Protein AF-A0A7S1UL11-F1 (afdb_monomer_lite)

Foldseek 3Di:
DPPVQLVVLVVCVPDPVQVVVQCQLPPPQPFRLQCCSNLDVQLLVCQQVQLLVLQLLLVCCVVPHHDRDPVSSVVPDQLLVLSVVLCVVVVTDDDVVSSCVQSVDSSSSSSSSSSSQVSSCVPVVDRRCSSDDDPVPD

Organism: NCBI:txid124430

InterPro domains:
  IPR006461 PLAC8 motif-containing protein [PF04749] (30-119)
  IPR006461 PLAC8 motif-containing protein [PTHR15907] (26-128)

Secondary structure (DSSP, 8-state):
--HHHHHHHHHHHH-HHHHHHHHHHSTT--S-TTGGGTS-HHHHHHHHH-HHHHHHHHHHHHTTSPPPPHHHHHTPPPHHHHHHHHHHHHTPPP-HHHHHHHHHSHHHHHHHHHHHHHHHHHHHSPPPGGGS--GGG-

Structure (mmCIF, N/CA/C/O backbone):
data_AF-A0A7S1UL11-F1
#
_entry.id   AF-A0A7S1UL11-F1
#
loop_
_atom_site.group_PDB
_atom_site.id
_atom_site.type_symbol
_atom_site.label_atom_id
_atom_site.label_alt_id
_atom_site.label_comp_id
_atom_site.label_asym_id
_atom_site.label_entity_id
_atom_site.label_seq_id
_atom_site.pdbx_PDB_ins_code
_atom_site.Cartn_x
_atom_site.Cartn_y
_atom_site.Cartn_z
_atom_site.occupancy
_atom_site.B_iso_or_equiv
_atom_site.auth_seq_id
_atom_site.auth_comp_id
_atom_site.auth_asym_id
_atom_site.auth_atom_id
_atom_site.pdbx_PDB_model_num
ATOM 1 N N . MET A 1 1 ? 16.311 10.396 25.662 1.00 45.09 1 MET A N 1
ATOM 2 C CA . MET A 1 1 ? 15.189 11.093 24.984 1.00 45.09 1 MET A CA 1
ATOM 3 C C . MET A 1 1 ? 14.285 10.124 24.195 1.00 45.09 1 MET A C 1
ATOM 5 O O . MET A 1 1 ? 13.574 10.566 23.306 1.00 45.09 1 MET A O 1
ATOM 9 N N . SER A 1 2 ? 14.265 8.824 24.521 1.00 53.34 2 SER A N 1
ATOM 10 C CA . SER A 1 2 ? 13.446 7.791 23.854 1.00 53.34 2 SER A CA 1
ATOM 11 C C . SER A 1 2 ? 12.108 7.516 24.552 1.00 53.34 2 SER A C 1
ATOM 13 O O . SER A 1 2 ? 11.130 7.184 23.889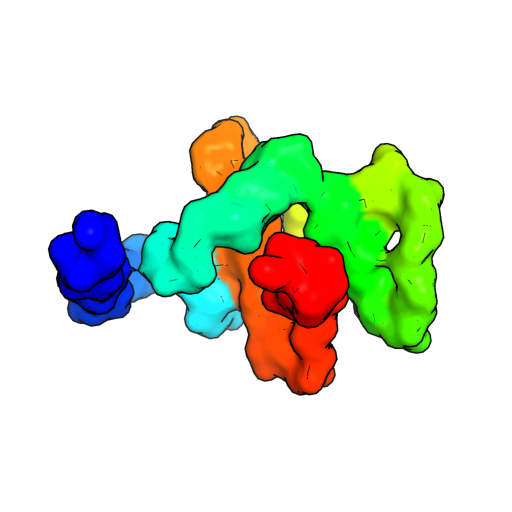 1.00 53.34 2 SER A O 1
ATOM 15 N N . ASP A 1 3 ? 12.052 7.686 25.874 1.00 53.28 3 ASP A N 1
ATOM 16 C CA . ASP A 1 3 ? 10.979 7.079 26.675 1.00 53.28 3 ASP A CA 1
ATOM 17 C C . ASP A 1 3 ? 9.684 7.900 26.671 1.00 53.28 3 ASP A C 1
ATOM 19 O O . ASP A 1 3 ? 8.597 7.334 26.612 1.00 53.28 3 ASP A O 1
ATOM 23 N N . SER A 1 4 ? 9.775 9.234 26.615 1.00 54.59 4 SER A N 1
ATOM 24 C CA . SER A 1 4 ? 8.586 10.100 26.556 1.00 54.59 4 SER A CA 1
ATOM 25 C C . SER A 1 4 ? 7.830 9.981 25.231 1.00 54.59 4 SER A C 1
ATOM 27 O O . SER A 1 4 ? 6.611 10.126 25.197 1.00 54.59 4 SER A O 1
ATOM 29 N N . THR A 1 5 ? 8.543 9.728 24.130 1.00 56.00 5 THR A N 1
ATOM 30 C CA . THR A 1 5 ? 7.942 9.580 22.798 1.00 56.00 5 THR A CA 1
ATOM 31 C C . THR A 1 5 ? 7.269 8.216 22.669 1.00 56.00 5 THR A C 1
ATOM 33 O O . THR A 1 5 ? 6.146 8.138 22.184 1.00 56.00 5 THR A O 1
ATOM 36 N N . ALA A 1 6 ? 7.901 7.153 23.180 1.00 54.56 6 ALA A N 1
ATOM 37 C CA . ALA A 1 6 ? 7.304 5.820 23.227 1.00 54.56 6 ALA A CA 1
ATOM 38 C C . ALA A 1 6 ? 6.028 5.782 24.093 1.00 54.56 6 ALA A C 1
ATOM 40 O O . ALA A 1 6 ? 5.026 5.198 23.684 1.00 54.56 6 ALA A O 1
ATOM 41 N N . GLU A 1 7 ? 6.029 6.467 25.242 1.00 55.59 7 GLU A N 1
ATOM 42 C CA . GLU A 1 7 ? 4.859 6.563 26.127 1.00 55.59 7 GLU A CA 1
ATOM 43 C C . GLU A 1 7 ? 3.730 7.436 25.541 1.00 55.59 7 GLU A C 1
ATOM 45 O O . GLU A 1 7 ? 2.546 7.164 25.743 1.00 55.59 7 GLU A O 1
ATOM 50 N N . ALA A 1 8 ? 4.066 8.484 24.783 1.00 59.78 8 ALA A N 1
ATOM 51 C CA . ALA A 1 8 ? 3.071 9.267 24.048 1.00 59.78 8 ALA A CA 1
ATOM 52 C C . ALA A 1 8 ? 2.447 8.454 22.898 1.00 59.78 8 ALA A C 1
ATOM 54 O O . ALA A 1 8 ? 1.238 8.517 22.673 1.00 59.78 8 ALA A O 1
ATOM 55 N N . ASN A 1 9 ? 3.253 7.644 22.210 1.00 59.38 9 ASN A N 1
ATOM 56 C CA . ASN A 1 9 ? 2.809 6.803 21.103 1.00 59.38 9 ASN A CA 1
ATOM 57 C C . ASN A 1 9 ? 1.877 5.670 21.558 1.00 59.38 9 ASN A C 1
ATOM 59 O O . ASN A 1 9 ? 0.886 5.387 20.879 1.00 59.38 9 ASN A O 1
ATOM 63 N N . SER A 1 10 ? 2.138 5.047 22.714 1.00 60.44 10 SER A N 1
ATOM 64 C CA . SER A 1 10 ? 1.243 4.021 23.268 1.00 60.44 10 SER A CA 1
ATOM 65 C C . SER A 1 10 ? -0.115 4.611 23.656 1.00 60.44 10 SER A C 1
ATOM 67 O O . SER A 1 10 ? -1.149 4.064 23.275 1.00 60.44 10 SER A O 1
ATOM 69 N N . LYS A 1 11 ? -0.129 5.794 24.287 1.00 63.03 11 LYS A N 1
ATOM 70 C CA . LYS A 1 11 ? -1.367 6.510 24.644 1.00 63.03 11 LYS A CA 1
ATOM 71 C C . LYS A 1 11 ? -2.221 6.879 23.431 1.00 63.03 11 LYS A C 1
ATOM 73 O O . LYS A 1 11 ? -3.439 6.781 23.508 1.00 63.03 11 LYS A O 1
ATOM 78 N N . ILE A 1 12 ? -1.608 7.260 22.307 1.00 60.53 12 ILE A N 1
ATOM 79 C CA . ILE A 1 12 ? -2.338 7.550 21.059 1.00 60.53 12 ILE A CA 1
ATOM 80 C C . ILE A 1 12 ? -2.923 6.268 20.449 1.00 60.53 12 ILE A C 1
ATOM 82 O O . ILE A 1 12 ? -4.022 6.291 19.905 1.00 60.53 12 ILE A O 1
ATOM 86 N N . THR A 1 13 ? -2.219 5.140 20.558 1.00 57.19 13 THR A N 1
ATOM 87 C CA . THR A 1 13 ? -2.656 3.853 19.985 1.00 57.19 13 THR A CA 1
ATOM 88 C C . THR A 1 13 ? -3.802 3.216 20.791 1.00 57.19 13 THR A C 1
ATOM 90 O O . THR A 1 13 ? -4.673 2.540 20.234 1.00 57.19 13 THR A O 1
ATOM 93 N N . GLU A 1 14 ? -3.843 3.472 22.101 1.00 63.81 14 GLU A N 1
ATOM 94 C CA . GLU A 1 14 ? -4.909 3.038 23.015 1.00 63.81 14 GLU A CA 1
ATOM 95 C C . GLU A 1 14 ? -6.107 4.009 23.071 1.00 63.81 14 GLU A C 1
ATOM 97 O O . GLU A 1 14 ? -7.145 3.685 23.657 1.00 63.81 14 GLU A O 1
ATOM 102 N N . ASP A 1 15 ? -6.008 5.187 22.444 1.00 71.00 15 ASP A N 1
ATOM 103 C CA . ASP A 1 15 ? -7.092 6.167 22.417 1.00 71.00 15 ASP A CA 1
ATOM 104 C C . ASP A 1 15 ? -8.267 5.655 21.562 1.00 71.00 15 ASP A C 1
ATOM 106 O O . ASP A 1 15 ? -8.155 5.405 20.356 1.00 71.00 15 ASP A O 1
ATOM 110 N N . LYS A 1 16 ? -9.445 5.542 22.185 1.00 68.94 16 LYS A N 1
ATOM 111 C CA . LYS A 1 16 ? -10.693 5.126 21.525 1.00 68.94 16 LYS A CA 1
ATOM 112 C C . LYS A 1 16 ? -11.049 6.008 20.326 1.00 68.94 16 LYS A C 1
ATOM 114 O O . LYS A 1 16 ? -11.647 5.520 19.370 1.00 68.94 16 LYS A O 1
ATOM 119 N N . ASN A 1 17 ? -10.683 7.287 20.350 1.00 71.56 17 ASN A N 1
ATOM 120 C CA . ASN A 1 17 ? -10.897 8.213 19.244 1.00 71.56 17 ASN A CA 1
ATOM 121 C C . ASN A 1 17 ? -9.943 7.935 18.084 1.00 71.56 17 ASN A C 1
ATOM 123 O O . ASN A 1 17 ? -10.365 8.012 16.933 1.00 71.56 17 ASN A O 1
ATOM 127 N N . ALA A 1 18 ? -8.689 7.567 18.361 1.00 65.62 18 ALA A N 1
ATOM 128 C CA . ALA A 1 18 ? -7.735 7.172 17.328 1.00 65.62 18 ALA A CA 1
ATOM 129 C C . ALA A 1 18 ? -8.160 5.855 16.661 1.00 65.62 18 ALA A C 1
ATOM 131 O O . ALA A 1 18 ? -8.134 5.746 15.435 1.00 65.62 18 ALA A O 1
ATOM 132 N N . GLN A 1 19 ? -8.656 4.895 17.445 1.00 67.44 19 GLN A N 1
ATOM 133 C CA . GLN A 1 19 ? -9.222 3.644 16.927 1.00 67.44 19 GLN A CA 1
ATOM 134 C C . GLN A 1 19 ? -10.501 3.883 16.108 1.00 67.44 19 GLN A C 1
ATOM 136 O O . GLN A 1 19 ? -10.658 3.325 15.021 1.00 67.44 19 GLN A O 1
ATOM 141 N N . ALA A 1 20 ? -11.395 4.760 16.575 1.00 69.75 20 ALA A N 1
ATOM 142 C CA . ALA A 1 20 ? -12.598 5.140 15.834 1.00 69.75 20 ALA A CA 1
ATOM 143 C C . ALA A 1 20 ? -12.276 5.914 14.542 1.00 69.75 20 ALA A C 1
ATOM 145 O O . ALA A 1 20 ? -12.942 5.716 13.523 1.00 69.75 20 ALA A O 1
ATOM 146 N N . ALA A 1 21 ? -11.259 6.780 14.560 1.00 71.06 21 ALA A N 1
ATOM 147 C CA . ALA A 1 21 ? -10.775 7.481 13.376 1.00 71.06 21 ALA A CA 1
ATOM 148 C C . ALA A 1 21 ? -10.162 6.498 12.371 1.00 71.06 21 ALA A C 1
ATOM 150 O O . ALA A 1 21 ? -10.497 6.553 11.192 1.00 71.06 21 ALA A O 1
ATOM 151 N N . HIS A 1 22 ? -9.347 5.547 12.836 1.00 70.75 22 HIS A N 1
ATOM 152 C CA . HIS A 1 22 ? -8.785 4.472 12.014 1.00 70.75 22 HIS A CA 1
ATOM 153 C C . HIS A 1 22 ? -9.875 3.647 11.317 1.00 70.75 22 HIS A C 1
ATOM 155 O O . HIS A 1 22 ? -9.856 3.508 10.094 1.00 70.75 22 HIS A O 1
ATOM 161 N N . ALA A 1 23 ? -10.877 3.181 12.068 1.00 72.06 23 ALA A N 1
ATOM 162 C CA . ALA A 1 23 ? -11.987 2.402 11.516 1.00 72.06 23 ALA A CA 1
ATOM 163 C C . ALA A 1 23 ? -12.779 3.169 10.440 1.00 72.06 23 ALA A C 1
ATOM 165 O O . ALA A 1 23 ? -13.268 2.571 9.484 1.00 72.06 23 ALA A O 1
ATOM 166 N N . LYS A 1 24 ? -12.889 4.498 10.572 1.00 75.69 24 LYS A N 1
ATOM 167 C CA . LYS A 1 24 ? -13.583 5.354 9.597 1.00 75.69 24 LYS A CA 1
ATOM 168 C C . LYS A 1 24 ? -12.738 5.708 8.377 1.00 75.69 24 LYS A C 1
ATOM 170 O O . LYS A 1 24 ? -13.302 5.875 7.299 1.00 75.69 24 LYS A O 1
ATOM 175 N N . LEU A 1 25 ? -11.430 5.878 8.552 1.00 76.12 25 LEU A N 1
ATOM 176 C CA . LEU A 1 25 ? -10.508 6.335 7.509 1.00 76.12 25 LEU A CA 1
ATOM 177 C C . LEU A 1 25 ? -9.958 5.176 6.671 1.00 76.12 25 LEU A C 1
ATOM 179 O O . LEU A 1 25 ? -9.672 5.335 5.493 1.00 76.12 25 LEU A O 1
ATOM 183 N N . SER A 1 26 ? -9.843 3.987 7.238 1.00 76.88 26 SER A N 1
ATOM 184 C CA . SER A 1 26 ? -9.310 2.821 6.533 1.00 76.88 26 SER A CA 1
ATOM 185 C C . SER A 1 26 ? -10.102 1.576 6.917 1.00 76.88 26 SER A C 1
ATOM 187 O O . SER A 1 26 ? -9.578 0.702 7.610 1.00 76.88 26 SER A O 1
ATOM 189 N N . PRO A 1 27 ? -11.381 1.502 6.506 1.00 79.31 27 PRO A N 1
ATOM 190 C CA . PRO A 1 27 ? -12.238 0.377 6.849 1.00 79.31 27 PRO A CA 1
ATOM 191 C C . PRO A 1 27 ? -11.637 -0.936 6.333 1.00 79.31 27 PRO A C 1
ATOM 193 O O . PRO A 1 27 ? -11.130 -1.014 5.212 1.00 79.31 27 PRO A O 1
ATOM 196 N N . GLY A 1 28 ? -11.661 -1.946 7.205 1.00 80.88 28 GLY A N 1
ATOM 197 C CA . GLY A 1 28 ? -11.155 -3.297 6.959 1.00 80.88 28 GLY A CA 1
ATOM 198 C C . GLY A 1 28 ? -9.631 -3.451 6.898 1.00 80.88 28 GLY A C 1
ATOM 199 O O . GLY A 1 28 ? -9.159 -4.579 6.799 1.00 80.88 28 GLY A O 1
ATOM 200 N N . PHE A 1 29 ? -8.855 -2.369 7.024 1.00 83.81 29 PHE A N 1
ATOM 201 C CA . PHE A 1 29 ? -7.420 -2.479 7.289 1.00 83.81 29 PHE A CA 1
ATOM 202 C C . PHE A 1 29 ? -7.200 -2.724 8.785 1.00 83.81 29 PHE A C 1
ATOM 204 O O . PHE A 1 29 ? -7.727 -2.003 9.637 1.00 83.81 29 PHE A O 1
ATOM 211 N N . GLU A 1 30 ? -6.397 -3.727 9.116 1.00 83.75 30 GLU A N 1
ATOM 212 C CA . GLU A 1 30 ? -6.031 -4.048 10.497 1.00 83.75 30 GLU A CA 1
ATOM 213 C C . GLU A 1 30 ? -4.940 -3.103 11.021 1.00 83.75 30 GLU A C 1
ATOM 215 O O . GLU A 1 30 ? -4.825 -2.869 12.226 1.00 83.75 30 GLU A O 1
ATOM 220 N N . SER A 1 31 ? -4.103 -2.577 10.131 1.00 82.06 31 SER A N 1
ATOM 221 C CA . SER A 1 31 ? -2.957 -1.733 10.470 1.00 82.06 31 SER A CA 1
ATOM 222 C C . SER A 1 31 ? -3.401 -0.292 10.715 1.00 82.06 31 SER A C 1
ATOM 224 O O . SER A 1 31 ? -4.070 0.272 9.850 1.00 82.06 31 SER A O 1
ATOM 226 N N . PRO A 1 32 ? -3.032 0.344 11.841 1.00 78.12 32 PRO A N 1
ATOM 227 C CA . PRO A 1 32 ? -3.478 1.696 12.163 1.00 78.12 32 PRO A CA 1
ATOM 228 C C . PRO A 1 32 ? -2.924 2.724 11.170 1.00 78.12 32 PRO A C 1
ATOM 230 O O . PRO A 1 32 ? -1.749 2.675 10.810 1.00 78.12 32 PRO A O 1
ATOM 233 N N . LEU A 1 33 ? -3.750 3.694 10.762 1.00 76.25 33 LEU A N 1
ATOM 234 C CA . LEU A 1 33 ? -3.345 4.719 9.789 1.00 76.25 33 LEU A CA 1
ATOM 235 C C . LEU A 1 33 ? -2.109 5.511 10.241 1.00 76.25 33 LEU A C 1
ATOM 237 O O . LEU A 1 33 ? -1.219 5.771 9.442 1.00 76.25 33 LEU A O 1
ATOM 241 N N . PHE A 1 34 ? -2.029 5.844 11.528 1.00 74.81 34 PHE A N 1
ATOM 242 C CA . PHE A 1 34 ? -0.902 6.572 12.119 1.00 74.81 34 PHE A CA 1
ATOM 243 C C . PHE A 1 34 ? 0.124 5.654 12.804 1.00 74.81 34 PHE A C 1
ATOM 245 O O . PHE A 1 34 ? 0.919 6.123 13.616 1.00 74.81 34 PHE A O 1
ATOM 252 N N . GLY A 1 35 ? 0.135 4.354 12.477 1.00 67.56 35 GLY A N 1
ATOM 253 C CA . GLY A 1 35 ? 1.096 3.386 13.033 1.00 67.56 35 GLY A CA 1
ATOM 254 C C . GLY A 1 35 ? 2.561 3.743 12.766 1.00 67.56 35 GLY A C 1
ATOM 255 O O . GLY A 1 35 ? 3.451 3.388 13.535 1.00 67.56 35 GLY A O 1
ATOM 256 N N . CYS A 1 36 ? 2.809 4.558 11.741 1.00 70.25 36 CYS A N 1
ATOM 257 C CA . CYS A 1 36 ? 4.135 5.078 11.435 1.00 70.25 36 CYS A CA 1
ATOM 258 C C . CYS A 1 36 ? 4.744 5.912 12.577 1.00 70.25 36 CYS A C 1
ATOM 260 O O . CYS A 1 36 ? 5.963 6.014 12.665 1.00 70.25 36 CYS A O 1
ATOM 262 N N . LEU A 1 37 ? 3.926 6.499 13.459 1.00 68.19 37 LEU A N 1
ATOM 263 C CA . LEU A 1 37 ? 4.412 7.249 14.619 1.00 68.19 37 LEU A CA 1
ATOM 264 C C . LEU A 1 37 ? 4.907 6.321 15.735 1.00 68.19 37 LEU A C 1
ATOM 266 O O . LEU A 1 37 ? 5.836 6.688 16.451 1.00 68.19 37 LEU A O 1
ATOM 270 N N . SER A 1 38 ? 4.328 5.123 15.866 1.00 66.25 38 SER A N 1
ATOM 271 C CA . SER A 1 38 ? 4.662 4.163 16.923 1.00 66.25 38 SER A CA 1
ATOM 272 C C . SER A 1 38 ? 5.853 3.262 16.593 1.00 66.25 38 SER A C 1
ATOM 274 O O . SER A 1 38 ? 6.540 2.828 17.512 1.00 66.25 38 SER A O 1
ATOM 276 N N . GLU A 1 39 ? 6.137 3.008 15.312 1.00 63.88 39 GLU A N 1
ATOM 277 C CA . GLU A 1 39 ? 7.227 2.111 14.873 1.00 63.88 39 GLU A CA 1
ATOM 278 C C . GLU A 1 39 ? 8.592 2.806 14.706 1.00 63.88 39 GLU A C 1
ATOM 280 O O . GLU A 1 39 ? 9.590 2.180 14.348 1.00 63.88 39 GLU A O 1
ATOM 285 N N . GLY A 1 40 ? 8.657 4.104 15.007 1.00 62.91 40 GLY A N 1
ATOM 286 C CA . GLY A 1 40 ? 9.870 4.913 14.937 1.00 62.91 40 GLY A CA 1
ATOM 287 C C . GLY A 1 40 ? 9.946 5.797 13.684 1.00 62.91 40 GLY A C 1
ATOM 288 O O . GLY A 1 40 ? 9.220 5.604 12.710 1.00 62.91 40 GLY A O 1
ATOM 289 N N . PRO A 1 41 ? 10.829 6.811 13.685 1.00 66.19 41 PRO A N 1
ATOM 290 C CA . PRO A 1 41 ? 10.823 7.854 12.661 1.00 66.19 41 PRO A CA 1
ATOM 291 C C . PRO A 1 41 ? 11.302 7.369 11.289 1.00 66.19 41 PRO A C 1
ATOM 293 O O . PRO A 1 41 ? 10.900 7.936 10.279 1.00 66.19 41 PRO A O 1
ATOM 296 N N . LEU A 1 42 ? 12.149 6.336 11.225 1.00 70.44 42 LEU A N 1
ATOM 297 C CA . LEU A 1 42 ? 12.816 5.938 9.984 1.00 70.44 42 LEU A CA 1
ATOM 298 C C . LEU A 1 42 ? 11.876 5.240 8.978 1.00 70.44 42 LEU A C 1
ATOM 300 O O . LEU A 1 42 ? 11.841 5.691 7.834 1.00 70.44 42 LEU A O 1
ATOM 304 N N . PRO A 1 43 ? 11.057 4.231 9.350 1.00 70.12 43 PRO A N 1
ATOM 305 C CA . PRO A 1 43 ? 10.081 3.644 8.424 1.00 70.12 43 PRO A CA 1
ATOM 306 C C . PRO A 1 43 ? 9.055 4.669 7.930 1.00 70.12 43 PRO A C 1
ATOM 308 O O . PRO A 1 43 ? 8.669 4.658 6.762 1.00 70.12 43 PRO A O 1
ATOM 311 N N . CYS A 1 44 ? 8.653 5.593 8.808 1.00 73.25 44 CYS A N 1
ATOM 312 C CA . CYS A 1 44 ? 7.794 6.717 8.455 1.00 73.25 44 CYS A CA 1
ATOM 313 C C . CYS A 1 44 ? 8.472 7.636 7.430 1.00 73.25 44 CYS A C 1
ATOM 315 O O . CYS A 1 44 ? 7.880 7.959 6.405 1.00 73.25 44 CYS A O 1
ATOM 317 N N . LEU A 1 45 ? 9.733 8.006 7.666 1.00 76.25 45 LEU A N 1
ATOM 318 C CA . LEU A 1 45 ? 10.504 8.878 6.786 1.00 76.25 45 LEU A CA 1
ATOM 319 C C . LEU A 1 45 ? 10.749 8.238 5.415 1.00 76.25 45 LEU A C 1
ATOM 321 O O . LEU A 1 45 ? 10.602 8.914 4.404 1.00 76.25 45 LEU A O 1
ATOM 325 N N . VAL A 1 46 ? 11.034 6.936 5.354 1.00 79.19 46 VAL A N 1
ATOM 326 C CA . VAL A 1 46 ? 11.174 6.208 4.081 1.00 79.19 46 VAL A CA 1
ATOM 327 C C . VAL A 1 46 ? 9.842 6.157 3.330 1.00 79.19 46 VAL A C 1
ATOM 329 O O . VAL A 1 46 ? 9.811 6.463 2.141 1.00 79.19 46 VAL A O 1
ATOM 332 N N . ALA A 1 47 ? 8.730 5.867 4.012 1.00 82.06 47 ALA A N 1
ATOM 333 C CA . ALA A 1 47 ? 7.398 5.916 3.404 1.00 82.06 47 ALA A CA 1
ATOM 334 C C . ALA A 1 47 ? 7.007 7.332 2.937 1.00 82.06 47 ALA A C 1
ATOM 336 O O . ALA A 1 47 ? 6.242 7.477 1.986 1.00 82.06 47 ALA A O 1
ATOM 337 N N . CYS A 1 48 ? 7.538 8.371 3.585 1.00 80.75 48 CYS A N 1
ATOM 338 C CA . CYS A 1 48 ? 7.236 9.766 3.282 1.00 80.75 48 CYS A CA 1
ATOM 339 C C . CYS A 1 48 ? 8.086 10.333 2.140 1.00 80.75 48 CYS A C 1
ATOM 341 O O . CYS A 1 48 ? 7.567 10.985 1.237 1.00 80.75 48 CYS A O 1
ATOM 343 N N . CYS A 1 49 ? 9.394 10.081 2.172 1.00 82.12 49 CYS A N 1
ATOM 344 C CA . CYS A 1 49 ? 10.356 10.624 1.216 1.00 82.12 49 CYS A CA 1
ATOM 345 C C . CYS A 1 49 ? 10.523 9.735 -0.019 1.00 82.12 49 CYS A C 1
ATOM 347 O O . CYS A 1 49 ? 10.847 10.238 -1.092 1.00 82.12 49 CYS A O 1
ATOM 349 N N . CYS A 1 50 ? 10.291 8.429 0.121 1.00 85.19 50 CYS A N 1
ATOM 350 C CA . CYS A 1 50 ? 10.535 7.439 -0.922 1.00 85.19 50 CYS A CA 1
ATOM 351 C C . CYS A 1 50 ? 9.363 6.444 -1.068 1.00 85.19 50 CYS A C 1
ATOM 353 O O . CYS A 1 50 ? 9.596 5.230 -1.058 1.00 85.19 50 CYS A O 1
ATOM 355 N N . PRO A 1 51 ? 8.108 6.904 -1.252 1.00 84.94 51 PRO A N 1
ATOM 356 C CA . PRO A 1 51 ? 6.956 6.006 -1.354 1.00 84.94 51 PRO A CA 1
ATOM 357 C C . PRO A 1 51 ? 7.069 5.021 -2.526 1.00 84.94 51 PRO A C 1
ATOM 359 O O . PRO A 1 51 ? 6.594 3.895 -2.426 1.00 84.94 51 PRO A O 1
ATOM 362 N N . GLY A 1 52 ? 7.760 5.402 -3.608 1.00 85.12 52 GLY A N 1
ATOM 363 C CA . GLY A 1 52 ? 8.012 4.512 -4.744 1.00 85.12 52 GLY A CA 1
ATOM 364 C C . GLY A 1 52 ? 8.857 3.287 -4.384 1.00 85.12 52 GLY A C 1
ATOM 365 O O . GLY A 1 52 ? 8.574 2.194 -4.859 1.00 85.12 52 GLY A O 1
ATOM 366 N N . ILE A 1 53 ? 9.830 3.424 -3.476 1.00 86.38 53 ILE A N 1
ATOM 367 C CA . ILE A 1 53 ? 10.627 2.280 -3.006 1.00 86.38 53 ILE A CA 1
ATOM 368 C C . ILE A 1 53 ? 9.733 1.311 -2.231 1.00 86.38 53 ILE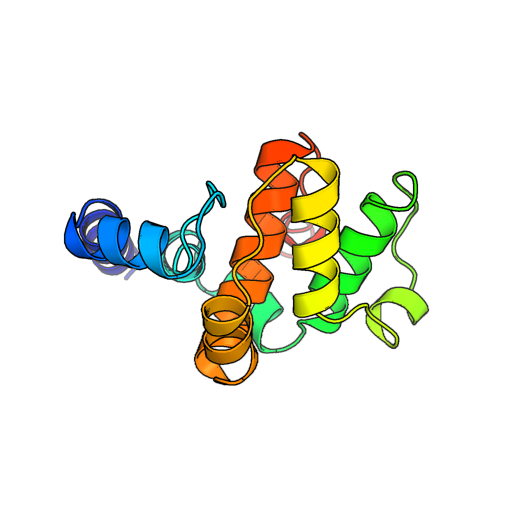 A C 1
ATOM 370 O O . ILE A 1 53 ? 9.733 0.114 -2.501 1.00 86.38 53 ILE A O 1
ATOM 374 N N . VAL A 1 54 ? 8.930 1.838 -1.303 1.00 87.44 54 VAL A N 1
ATOM 375 C CA . VAL A 1 54 ? 8.017 1.030 -0.485 1.00 87.44 54 VAL A CA 1
ATOM 376 C C . VAL A 1 54 ? 7.000 0.302 -1.365 1.00 87.44 54 VAL A C 1
ATOM 378 O O . VAL A 1 54 ? 6.858 -0.917 -1.272 1.00 87.44 54 VAL A O 1
ATOM 381 N N . ASN A 1 55 ? 6.335 1.026 -2.266 1.00 89.50 55 ASN A N 1
ATOM 382 C CA . ASN A 1 55 ? 5.323 0.447 -3.143 1.00 89.50 55 ASN A CA 1
ATOM 383 C C . ASN A 1 55 ? 5.916 -0.542 -4.149 1.00 89.50 55 ASN A C 1
ATOM 385 O O . ASN A 1 55 ? 5.307 -1.583 -4.393 1.00 89.50 55 ASN A O 1
ATOM 389 N N . GLY A 1 56 ? 7.085 -0.237 -4.718 1.00 87.19 56 GLY A N 1
ATOM 390 C CA . GLY A 1 56 ? 7.795 -1.119 -5.642 1.00 87.19 56 GLY A CA 1
ATOM 391 C C . GLY A 1 56 ? 8.155 -2.448 -4.986 1.0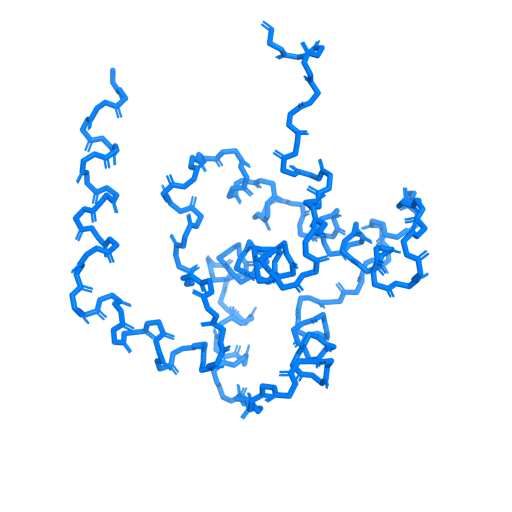0 87.19 56 GLY A C 1
ATOM 392 O O . GLY A 1 56 ? 7.873 -3.505 -5.547 1.00 87.19 56 GLY A O 1
ATOM 393 N N . MET A 1 57 ? 8.664 -2.409 -3.750 1.00 87.44 57 MET A N 1
ATOM 394 C CA . MET A 1 57 ? 8.984 -3.620 -2.991 1.00 87.44 57 MET A CA 1
ATOM 395 C C . MET A 1 57 ? 7.750 -4.473 -2.703 1.00 87.44 57 MET A C 1
ATOM 397 O O . MET A 1 57 ? 7.780 -5.681 -2.928 1.00 87.44 57 MET A O 1
ATOM 401 N N . ILE A 1 58 ? 6.651 -3.867 -2.246 1.00 88.88 58 ILE A N 1
ATOM 402 C CA . ILE A 1 58 ? 5.414 -4.615 -1.977 1.00 88.88 58 ILE A CA 1
ATOM 403 C C . ILE A 1 58 ? 4.855 -5.190 -3.279 1.00 88.88 58 ILE A C 1
ATOM 405 O O . ILE A 1 58 ? 4.463 -6.349 -3.318 1.00 88.88 58 ILE A O 1
ATOM 409 N N . THR A 1 59 ? 4.863 -4.412 -4.361 1.00 89.12 59 THR A N 1
ATOM 410 C CA . THR A 1 59 ? 4.386 -4.859 -5.676 1.00 89.12 59 THR A CA 1
ATOM 411 C C . THR A 1 59 ? 5.186 -6.055 -6.183 1.00 89.12 59 THR A C 1
ATOM 413 O O . THR A 1 59 ? 4.595 -7.058 -6.575 1.00 89.12 59 THR A O 1
ATOM 416 N N . ALA A 1 60 ? 6.518 -6.001 -6.096 1.00 87.44 60 ALA A N 1
ATOM 417 C CA . ALA A 1 60 ? 7.386 -7.121 -6.446 1.00 87.44 60 ALA A CA 1
ATOM 418 C C . ALA A 1 60 ? 7.077 -8.372 -5.603 1.00 87.44 60 ALA A C 1
ATOM 420 O O . ALA A 1 60 ? 7.009 -9.483 -6.128 1.00 87.44 60 ALA A O 1
ATOM 421 N N . GLN A 1 61 ? 6.787 -8.199 -4.312 1.00 86.62 61 GLN A N 1
ATOM 422 C CA . GLN A 1 61 ? 6.369 -9.309 -3.458 1.00 86.62 61 GLN A CA 1
ATOM 423 C C . GLN A 1 61 ? 4.988 -9.872 -3.836 1.00 86.62 61 GLN A C 1
ATOM 425 O O . GLN A 1 61 ? 4.808 -11.089 -3.861 1.00 86.62 61 GLN A O 1
ATOM 430 N N . MET A 1 62 ? 4.024 -9.017 -4.186 1.00 87.38 62 MET A N 1
ATOM 431 C CA . MET A 1 62 ? 2.697 -9.439 -4.652 1.00 87.38 62 MET A CA 1
ATOM 432 C C . MET A 1 62 ? 2.757 -10.184 -5.995 1.00 87.38 62 MET A C 1
ATOM 434 O O . MET A 1 62 ? 1.998 -11.128 -6.208 1.00 87.38 62 MET A O 1
ATOM 438 N N . ASP A 1 63 ? 3.671 -9.801 -6.888 1.00 87.44 63 ASP A N 1
ATOM 439 C CA . ASP A 1 63 ? 3.861 -10.387 -8.222 1.00 87.44 63 ASP A CA 1
ATOM 440 C C . ASP A 1 63 ? 4.705 -11.681 -8.184 1.00 87.44 63 ASP A C 1
ATOM 442 O O . ASP A 1 63 ? 5.615 -11.869 -8.995 1.00 87.44 63 ASP A O 1
ATOM 446 N N . ASN A 1 64 ? 4.385 -12.601 -7.268 1.00 83.75 64 ASN A N 1
AT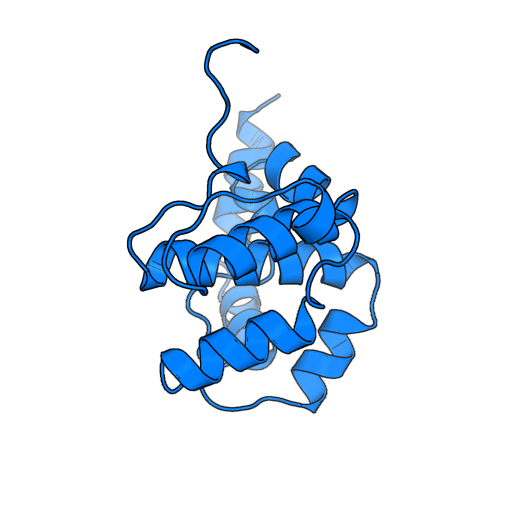OM 447 C CA . ASN A 1 64 ? 5.052 -13.899 -7.049 1.00 83.75 64 ASN A CA 1
ATOM 448 C C . ASN A 1 64 ? 6.360 -13.866 -6.234 1.00 83.75 64 ASN A C 1
ATOM 450 O O . ASN A 1 64 ? 7.259 -14.661 -6.504 1.00 83.75 64 ASN A O 1
ATOM 454 N N . ASN A 1 65 ? 6.471 -13.006 -5.216 1.00 81.06 65 ASN A N 1
ATOM 455 C CA . ASN A 1 65 ? 7.652 -12.934 -4.339 1.00 81.06 65 ASN A CA 1
ATOM 456 C C . ASN A 1 65 ? 8.975 -12.734 -5.104 1.00 81.06 65 ASN A C 1
ATOM 458 O O . ASN A 1 65 ? 10.009 -13.286 -4.726 1.00 81.06 65 ASN A O 1
ATOM 462 N N . ARG A 1 66 ? 8.947 -11.967 -6.199 1.00 86.62 66 ARG A N 1
ATOM 463 C CA . ARG A 1 66 ? 10.156 -11.637 -6.964 1.00 86.62 66 ARG A CA 1
ATOM 464 C C . ARG A 1 66 ? 10.960 -10.541 -6.264 1.00 86.62 66 ARG A C 1
ATOM 466 O O . ARG A 1 66 ? 10.424 -9.756 -5.483 1.00 86.62 66 ARG A O 1
ATOM 473 N N . GLU A 1 67 ? 12.246 -10.461 -6.590 1.00 83.00 67 GLU A N 1
ATOM 474 C CA . GLU A 1 67 ? 13.102 -9.369 -6.127 1.00 83.00 67 GLU A CA 1
ATOM 475 C C . GLU A 1 67 ? 12.642 -8.018 -6.698 1.00 83.00 67 GLU A C 1
ATOM 477 O O . GLU A 1 67 ? 12.196 -7.914 -7.848 1.00 83.00 67 GLU A O 1
ATOM 482 N N . CYS A 1 68 ? 12.762 -6.972 -5.877 1.00 82.25 68 CYS A N 1
ATOM 483 C CA . CYS A 1 68 ? 12.483 -5.602 -6.285 1.00 82.25 68 CYS A CA 1
ATOM 484 C C . CYS A 1 68 ? 13.652 -5.063 -7.113 1.00 82.25 68 CYS A C 1
ATOM 486 O O . CYS A 1 68 ? 14.771 -4.924 -6.619 1.00 82.25 68 CYS A O 1
ATOM 488 N N . THR A 1 69 ? 13.392 -4.720 -8.368 1.00 86.06 69 THR A N 1
ATOM 489 C CA . THR A 1 69 ? 14.377 -4.100 -9.256 1.00 86.06 69 THR A CA 1
ATOM 490 C C . THR A 1 69 ? 14.362 -2.575 -9.105 1.00 86.06 69 THR A C 1
ATOM 492 O O . THR A 1 69 ? 13.369 -1.999 -8.654 1.00 86.06 69 THR A O 1
ATOM 495 N N . PRO A 1 70 ? 15.418 -1.861 -9.537 1.00 83.12 70 PRO A N 1
ATOM 496 C CA . PRO A 1 70 ? 15.398 -0.398 -9.566 1.00 83.12 70 PRO A CA 1
ATOM 497 C C . PRO A 1 70 ? 14.247 0.180 -10.401 1.00 83.12 70 PRO A C 1
ATOM 499 O O . PRO A 1 70 ? 13.741 1.257 -10.091 1.00 83.12 70 PRO A O 1
ATOM 502 N N . PHE A 1 71 ? 13.815 -0.538 -11.444 1.00 83.81 71 PHE A N 1
ATOM 503 C CA . PHE A 1 71 ? 12.697 -0.114 -12.281 1.00 83.81 71 PHE A CA 1
ATOM 504 C C . PHE A 1 71 ? 11.364 -0.173 -11.525 1.00 83.81 71 PHE A C 1
ATOM 506 O O . PHE A 1 71 ? 10.535 0.714 -11.701 1.00 83.81 71 PHE A O 1
ATOM 513 N N . ASP A 1 72 ? 11.197 -1.133 -10.611 1.00 83.06 72 ASP A N 1
ATOM 514 C CA . ASP A 1 72 ? 10.018 -1.208 -9.740 1.00 83.06 72 ASP A CA 1
ATOM 515 C C . ASP A 1 72 ? 9.931 -0.022 -8.778 1.00 83.06 72 ASP A C 1
ATOM 517 O O . ASP A 1 72 ? 8.837 0.420 -8.452 1.00 83.06 72 ASP A O 1
ATOM 521 N N . CYS A 1 73 ? 11.069 0.520 -8.338 1.00 82.12 73 CYS A N 1
ATOM 522 C CA . CYS A 1 73 ? 11.105 1.705 -7.478 1.00 82.12 73 CYS A CA 1
ATOM 523 C C . CYS A 1 73 ? 10.843 3.005 -8.257 1.00 82.12 73 CYS A C 1
ATOM 525 O O . CYS A 1 73 ? 10.237 3.934 -7.722 1.00 82.12 73 CYS A O 1
ATOM 527 N N . LEU A 1 74 ? 11.327 3.090 -9.504 1.00 78.06 74 LEU A N 1
ATOM 528 C CA . LEU A 1 74 ? 11.195 4.273 -10.368 1.00 78.06 74 LEU A CA 1
ATOM 529 C C . LEU A 1 74 ? 9.808 4.381 -11.010 1.00 78.06 74 LEU A C 1
ATOM 531 O O . LEU A 1 74 ? 9.267 5.477 -11.135 1.00 78.06 74 LEU A O 1
ATOM 535 N N . CYS A 1 75 ? 9.235 3.245 -11.401 1.00 85.31 75 CYS A N 1
ATOM 536 C CA . CYS A 1 75 ? 7.910 3.124 -12.001 1.00 85.31 75 CYS A CA 1
ATOM 537 C C . CYS A 1 75 ? 6.950 2.409 -11.047 1.00 85.31 75 CYS A C 1
ATOM 539 O O . CYS A 1 75 ? 6.150 1.570 -11.458 1.00 85.31 75 CYS A O 1
ATOM 541 N N . ALA A 1 76 ? 7.063 2.735 -9.760 1.00 84.62 76 ALA A N 1
ATOM 542 C CA . ALA A 1 76 ? 6.297 2.090 -8.715 1.00 84.62 76 ALA A CA 1
ATOM 543 C C . ALA A 1 76 ? 4.797 2.308 -8.886 1.00 84.62 76 ALA A C 1
ATOM 545 O O . ALA A 1 76 ? 4.328 3.411 -9.186 1.00 84.62 76 ALA A O 1
ATOM 546 N N . THR A 1 77 ? 4.042 1.251 -8.604 1.00 85.81 77 THR A N 1
ATOM 547 C CA . THR A 1 77 ? 2.592 1.311 -8.471 1.00 85.81 77 THR A CA 1
ATOM 548 C C . THR A 1 77 ? 2.190 2.389 -7.462 1.00 85.81 77 THR A C 1
ATOM 550 O O . THR A 1 77 ? 2.829 2.584 -6.422 1.00 85.81 77 THR A O 1
ATOM 553 N N . SER A 1 78 ? 1.114 3.116 -7.763 1.00 87.94 78 SER A N 1
ATOM 554 C CA . SER A 1 78 ? 0.597 4.129 -6.842 1.00 87.94 78 SER A CA 1
ATOM 555 C C . SER A 1 78 ? 0.119 3.487 -5.533 1.00 87.94 78 SER A C 1
ATOM 557 O O . SER A 1 78 ? -0.401 2.371 -5.531 1.00 87.94 78 SER A O 1
ATOM 559 N N . THR A 1 79 ? 0.228 4.205 -4.411 1.00 87.06 79 THR A N 1
ATOM 560 C CA . THR A 1 79 ? -0.251 3.702 -3.108 1.00 87.06 79 THR A CA 1
ATOM 561 C C . THR A 1 79 ? -1.744 3.371 -3.166 1.00 87.06 79 THR A C 1
ATOM 563 O O . THR A 1 79 ? -2.186 2.383 -2.588 1.00 87.06 79 THR A O 1
ATOM 566 N N . TYR A 1 80 ? -2.522 4.152 -3.923 1.00 86.81 80 TYR A N 1
ATOM 567 C CA . TYR A 1 80 ? -3.934 3.874 -4.166 1.00 86.81 80 TYR A CA 1
ATOM 568 C C . TYR A 1 80 ? -4.148 2.510 -4.829 1.00 86.81 80 TYR A C 1
ATOM 570 O O . TYR A 1 80 ? -4.915 1.693 -4.323 1.00 86.81 80 TYR A O 1
ATOM 578 N N . GLU A 1 81 ? -3.461 2.246 -5.939 1.00 88.75 81 GLU A N 1
ATOM 579 C CA . GLU A 1 81 ? -3.596 0.986 -6.668 1.00 88.75 81 GLU A CA 1
ATOM 580 C C . GLU A 1 81 ? -3.157 -0.201 -5.806 1.00 88.75 81 GLU A C 1
ATOM 582 O O . GLU A 1 81 ? -3.877 -1.194 -5.719 1.00 88.75 81 GLU A O 1
ATOM 587 N N . LEU A 1 82 ? -2.049 -0.065 -5.074 1.00 89.31 82 LEU A N 1
ATOM 588 C CA . LEU A 1 82 ? -1.565 -1.096 -4.161 1.00 89.31 82 LEU A CA 1
ATOM 589 C C . LEU A 1 82 ? -2.595 -1.432 -3.071 1.00 89.31 82 LEU A C 1
ATOM 591 O O . LEU A 1 82 ? -2.862 -2.602 -2.793 1.00 89.31 82 LEU A O 1
ATOM 595 N N . ARG A 1 83 ? -3.251 -0.412 -2.506 1.00 88.94 83 ARG A N 1
ATOM 596 C CA . ARG A 1 83 ? -4.359 -0.603 -1.559 1.00 88.94 83 ARG A CA 1
ATOM 597 C C . ARG A 1 83 ? -5.522 -1.351 -2.194 1.00 88.94 83 ARG A C 1
ATOM 599 O O . ARG A 1 83 ? -6.061 -2.251 -1.556 1.00 88.94 83 ARG A O 1
ATOM 606 N N . GLN A 1 84 ? -5.900 -1.030 -3.433 1.00 89.38 84 GLN A N 1
ATOM 607 C CA . GLN A 1 84 ? -6.970 -1.761 -4.122 1.00 89.38 84 GLN A CA 1
ATOM 608 C C . GLN A 1 84 ? -6.603 -3.219 -4.396 1.00 89.38 84 GLN A C 1
ATOM 610 O O . GLN A 1 84 ? -7.459 -4.096 -4.259 1.00 89.38 84 GLN A O 1
ATOM 615 N N . ARG A 1 85 ? -5.334 -3.502 -4.709 1.00 90.50 85 ARG A N 1
ATOM 616 C CA . ARG A 1 85 ? -4.845 -4.878 -4.859 1.00 90.50 85 ARG A CA 1
ATOM 617 C C . ARG A 1 85 ? -4.970 -5.654 -3.549 1.00 90.50 85 ARG A C 1
ATOM 619 O O . ARG A 1 85 ? -5.551 -6.735 -3.555 1.00 90.50 85 ARG A O 1
ATOM 626 N N . ILE A 1 86 ? -4.515 -5.084 -2.428 1.00 89.50 86 ILE A N 1
ATOM 627 C CA . ILE A 1 86 ? -4.657 -5.696 -1.093 1.00 89.50 86 ILE A CA 1
ATOM 628 C C . ILE A 1 86 ? -6.132 -5.935 -0.769 1.00 89.50 86 ILE A C 1
ATOM 630 O O . ILE A 1 86 ? -6.501 -7.031 -0.355 1.00 89.50 86 ILE A O 1
ATOM 634 N N . ARG A 1 87 ? -7.000 -4.946 -1.008 1.00 89.25 87 ARG A N 1
ATOM 635 C CA . ARG A 1 87 ? -8.434 -5.107 -0.748 1.00 89.25 87 ARG A CA 1
ATOM 636 C C . ARG A 1 87 ? -9.056 -6.240 -1.544 1.00 89.25 87 ARG A C 1
ATOM 638 O O . ARG A 1 87 ? -9.778 -7.056 -0.981 1.00 89.25 87 ARG A O 1
ATOM 645 N N . THR A 1 88 ? -8.731 -6.308 -2.829 1.00 90.25 88 THR A N 1
ATOM 646 C CA . THR A 1 88 ? -9.212 -7.364 -3.721 1.00 90.25 88 THR A CA 1
ATOM 647 C C . THR A 1 88 ? -8.704 -8.735 -3.273 1.00 90.25 88 THR A C 1
ATOM 649 O O . THR A 1 88 ? -9.469 -9.692 -3.238 1.00 90.25 88 THR A O 1
ATOM 652 N N . GLN A 1 89 ? -7.432 -8.831 -2.879 1.00 90.00 89 GLN A N 1
ATOM 653 C CA . GLN A 1 89 ? -6.805 -10.085 -2.461 1.00 90.00 89 GLN A CA 1
ATOM 654 C C . GLN A 1 89 ? -7.348 -10.617 -1.128 1.00 90.00 89 GLN A C 1
ATOM 656 O O . GLN A 1 89 ? -7.464 -11.828 -0.957 1.00 90.00 89 GLN A O 1
ATOM 661 N N . TYR A 1 90 ? -7.689 -9.728 -0.193 1.00 89.00 90 TYR A N 1
ATOM 662 C CA . TYR A 1 90 ? -8.122 -10.091 1.161 1.00 89.00 90 TYR A CA 1
ATOM 663 C C . TYR A 1 90 ? -9.608 -9.827 1.434 1.00 89.00 90 TYR A C 1
ATOM 665 O O . TYR A 1 90 ? -10.031 -9.864 2.587 1.00 89.00 90 TYR A O 1
ATOM 673 N N . ASN A 1 91 ? -10.402 -9.591 0.386 1.00 87.56 91 ASN A N 1
ATOM 674 C CA . ASN A 1 91 ? -11.843 -9.342 0.464 1.00 87.56 91 ASN A CA 1
ATOM 675 C C . ASN A 1 91 ? -12.224 -8.207 1.443 1.00 87.56 91 ASN A C 1
ATOM 677 O O . ASN A 1 91 ? -13.128 -8.347 2.266 1.00 87.56 91 ASN A O 1
ATOM 681 N N . VAL A 1 92 ? -11.502 -7.086 1.367 1.00 86.94 92 VAL A N 1
ATOM 682 C CA . VAL A 1 92 ? -11.752 -5.877 2.166 1.00 86.94 92 VAL A CA 1
ATOM 683 C C . VAL A 1 92 ? -12.611 -4.891 1.372 1.00 86.94 92 VAL A C 1
ATOM 685 O O . VAL A 1 92 ? -12.383 -4.673 0.183 1.00 86.94 92 VAL A O 1
ATOM 688 N N . GLU A 1 93 ? -13.580 -4.256 2.035 1.00 83.06 93 GLU A N 1
ATOM 689 C CA . GLU A 1 93 ? -14.507 -3.319 1.395 1.00 83.06 93 GLU A CA 1
ATOM 690 C C . GLU A 1 93 ? -13.822 -2.077 0.803 1.00 83.06 93 GLU A C 1
ATOM 692 O O . GLU A 1 93 ? -12.884 -1.495 1.361 1.00 83.06 93 GLU A O 1
ATOM 697 N N . TYR A 1 94 ? -14.344 -1.650 -0.347 1.00 79.88 94 TYR A N 1
ATOM 698 C CA . TYR A 1 94 ? -13.898 -0.462 -1.060 1.00 79.88 94 TYR A CA 1
ATOM 699 C C . TYR A 1 94 ? -14.377 0.824 -0.368 1.00 79.88 94 TYR A C 1
ATOM 701 O O . TYR A 1 94 ? -15.549 0.948 -0.019 1.00 79.88 94 TYR A O 1
ATOM 709 N N . ALA A 1 95 ? -13.483 1.805 -0.210 1.00 78.94 95 ALA A N 1
ATOM 710 C CA . ALA A 1 95 ? -13.756 3.055 0.506 1.00 78.94 95 ALA A CA 1
ATOM 711 C C . ALA A 1 95 ? -13.242 4.282 -0.280 1.00 78.94 95 ALA A C 1
ATOM 713 O O . ALA A 1 95 ? -12.202 4.849 0.058 1.00 78.94 95 ALA A O 1
ATOM 714 N N . PRO A 1 96 ? -13.948 4.702 -1.348 1.00 72.25 96 PRO A N 1
ATOM 715 C CA . PRO A 1 96 ? -13.433 5.647 -2.344 1.00 72.25 96 PRO A CA 1
ATOM 716 C C . PRO A 1 96 ? -13.169 7.050 -1.797 1.00 72.25 96 PRO A C 1
ATOM 718 O O . PRO A 1 96 ? -12.150 7.659 -2.113 1.00 72.25 96 PRO A O 1
ATOM 721 N N . LEU A 1 97 ? -14.085 7.579 -0.981 1.00 69.19 97 LEU A N 1
ATOM 722 C CA . LEU A 1 97 ? -13.970 8.935 -0.434 1.00 69.19 97 LEU A CA 1
ATOM 723 C C . LEU A 1 97 ? -12.819 9.034 0.567 1.00 69.19 97 LEU A C 1
ATOM 725 O O . LEU A 1 97 ? -12.092 10.025 0.598 1.00 69.19 97 LEU A O 1
ATOM 729 N N . GLN A 1 98 ? -12.640 7.982 1.358 1.00 70.81 98 GLN A N 1
ATOM 730 C CA . GLN A 1 98 ? -11.545 7.852 2.299 1.00 70.81 98 GLN A CA 1
ATOM 731 C C . GLN A 1 98 ? -10.216 7.711 1.560 1.00 70.81 98 GLN A C 1
ATOM 733 O O . GLN A 1 98 ? -9.284 8.462 1.827 1.00 70.81 98 GLN A O 1
ATOM 738 N N . ASP A 1 99 ? -10.135 6.814 0.578 1.00 73.19 99 ASP A N 1
ATOM 739 C CA . ASP A 1 99 ? -8.913 6.625 -0.200 1.00 73.19 99 ASP A CA 1
ATOM 740 C C . ASP A 1 99 ? -8.509 7.902 -0.946 1.00 73.19 99 ASP A C 1
ATOM 742 O O . ASP A 1 99 ? -7.323 8.218 -1.001 1.00 73.19 99 ASP A O 1
ATOM 746 N N . PHE A 1 100 ? -9.469 8.681 -1.451 1.00 74.69 100 PHE A N 1
ATOM 747 C CA . PHE A 1 100 ? -9.198 9.989 -2.045 1.00 74.69 100 PHE A CA 1
ATOM 748 C C . PHE A 1 100 ? -8.630 10.976 -1.017 1.00 74.69 100 PHE A C 1
ATOM 750 O O . PHE A 1 100 ? -7.549 11.527 -1.216 1.00 74.69 100 PHE A O 1
ATOM 757 N N . ALA A 1 101 ? -9.318 11.168 0.112 1.00 68.25 101 ALA A N 1
ATOM 758 C CA . ALA A 1 101 ? -8.912 12.136 1.130 1.00 68.25 101 ALA A CA 1
ATOM 759 C C . ALA A 1 101 ? -7.516 11.840 1.700 1.00 68.25 101 ALA A C 1
ATOM 761 O O . ALA A 1 101 ? -6.736 12.753 1.966 1.00 68.25 101 ALA A O 1
ATOM 762 N N . ILE A 1 102 ? -7.189 10.561 1.862 1.00 70.69 102 ILE A N 1
ATOM 763 C CA . ILE A 1 102 ? -5.956 10.129 2.511 1.00 70.69 102 ILE A CA 1
ATOM 764 C C . ILE A 1 102 ? -4.794 10.047 1.498 1.00 70.69 102 ILE A C 1
ATOM 766 O O . ILE A 1 102 ? -3.644 10.276 1.864 1.00 70.69 102 ILE A O 1
ATOM 770 N N . THR A 1 103 ? -5.074 9.815 0.211 1.00 66.12 103 THR A N 1
ATOM 771 C CA . THR A 1 103 ? -4.043 9.845 -0.847 1.00 66.12 103 THR A CA 1
ATOM 772 C C . THR A 1 103 ? -3.704 11.274 -1.285 1.00 66.12 103 THR A C 1
ATOM 774 O O . THR A 1 103 ? -2.554 11.567 -1.602 1.00 66.12 103 THR A O 1
ATOM 777 N N . CYS A 1 104 ? -4.681 12.187 -1.300 1.00 67.94 104 CYS A N 1
ATOM 778 C CA . CYS A 1 104 ? -4.485 13.552 -1.797 1.00 67.94 104 CYS A CA 1
ATOM 779 C C . CYS A 1 104 ? -3.841 14.508 -0.784 1.00 67.94 104 CYS A C 1
ATOM 781 O O . CYS A 1 104 ? -3.346 15.564 -1.179 1.00 67.94 104 CYS A O 1
ATOM 783 N N . LEU A 1 105 ? -3.840 14.175 0.509 1.00 70.25 105 LEU A N 1
ATOM 784 C CA . LEU A 1 105 ? -3.207 15.004 1.531 1.00 70.25 105 LEU A CA 1
ATOM 785 C C . LEU A 1 105 ? -1.741 14.574 1.736 1.00 70.25 105 LEU A C 1
ATOM 787 O O . LEU A 1 105 ? -1.499 13.443 2.157 1.00 70.25 105 LEU A O 1
ATOM 791 N N . PRO A 1 106 ? -0.747 15.458 1.514 1.00 62.84 106 PRO A N 1
ATOM 792 C CA . PRO A 1 106 ? 0.675 15.092 1.529 1.00 62.84 106 PRO A CA 1
ATOM 793 C C . PRO A 1 106 ? 1.140 14.397 2.817 1.00 62.84 106 PRO A C 1
ATOM 795 O O . PRO A 1 106 ? 1.838 13.388 2.755 1.00 62.84 106 PRO A O 1
ATOM 798 N N . CYS A 1 107 ? 0.696 14.873 3.986 1.00 65.06 107 CYS A N 1
ATOM 799 C CA . CYS A 1 107 ? 1.028 14.254 5.276 1.00 65.06 107 CYS A CA 1
ATOM 800 C C . CYS A 1 107 ? 0.419 12.850 5.441 1.00 65.06 107 CYS A C 1
ATOM 802 O O . CYS A 1 107 ? 0.952 12.009 6.165 1.00 65.06 107 CYS A O 1
ATOM 804 N N . 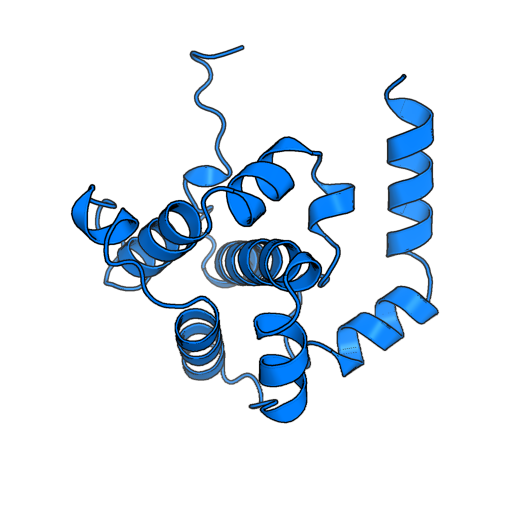PHE A 1 108 ? -0.697 12.586 4.763 1.00 72.00 108 PHE A N 1
ATOM 805 C CA . PHE A 1 108 ? -1.387 11.304 4.809 1.00 72.00 108 PHE A CA 1
ATOM 806 C C . PHE A 1 108 ? -0.845 10.298 3.793 1.00 72.00 108 PHE A C 1
ATOM 808 O O . PHE A 1 108 ? -1.016 9.099 4.006 1.00 72.00 108 PHE A O 1
ATOM 815 N N . ASN A 1 109 ? -0.116 10.737 2.761 1.00 78.06 109 ASN A N 1
ATOM 816 C CA . ASN A 1 109 ? 0.573 9.826 1.844 1.00 78.06 109 ASN A CA 1
ATOM 817 C C . ASN A 1 109 ? 1.646 8.987 2.570 1.00 78.06 109 ASN A C 1
ATOM 819 O O . ASN A 1 109 ? 1.793 7.789 2.331 1.00 78.06 109 ASN A O 1
ATOM 823 N N . CYS A 1 110 ? 2.349 9.595 3.529 1.00 80.69 110 CYS A N 1
ATOM 824 C CA . CYS A 1 110 ? 3.356 8.919 4.353 1.00 80.69 110 CYS A CA 1
ATOM 825 C C . CYS A 1 110 ? 2.703 7.836 5.231 1.00 80.69 110 CYS A C 1
ATOM 827 O O . CYS A 1 110 ? 3.124 6.678 5.257 1.00 80.69 110 CYS A O 1
ATOM 829 N N . CYS A 1 111 ? 1.604 8.213 5.887 1.00 81.44 111 CYS A N 1
ATOM 830 C CA . CYS A 1 111 ? 0.809 7.344 6.747 1.00 81.44 111 CYS A CA 1
ATOM 831 C C . CYS A 1 111 ? 0.152 6.200 5.960 1.00 81.44 111 CYS A C 1
ATOM 833 O O . CYS A 1 111 ? 0.183 5.056 6.397 1.00 81.44 111 CYS A O 1
ATOM 835 N N . THR A 1 112 ? -0.390 6.470 4.770 1.00 85.88 112 THR A N 1
ATOM 836 C CA . THR A 1 112 ? -1.013 5.436 3.926 1.00 85.88 112 THR A CA 1
ATOM 837 C C . THR A 1 112 ? -0.020 4.483 3.336 1.00 85.88 112 THR A C 1
ATOM 839 O O . THR A 1 112 ? -0.299 3.291 3.314 1.00 85.88 112 THR A O 1
ATOM 842 N N . THR A 1 113 ? 1.116 4.972 2.857 1.00 87.56 113 THR A N 1
ATOM 843 C CA . THR A 1 113 ? 2.155 4.110 2.298 1.00 87.56 113 THR A CA 1
ATOM 844 C C . THR A 1 113 ? 2.663 3.154 3.376 1.00 87.56 113 THR A C 1
ATOM 846 O O . THR A 1 113 ? 2.669 1.942 3.170 1.00 87.56 113 THR A O 1
ATOM 849 N N . HIS A 1 114 ? 2.942 3.671 4.577 1.00 86.00 114 HIS A N 1
ATOM 850 C CA . HIS A 1 114 ? 3.304 2.842 5.723 1.00 86.00 114 HIS A CA 1
ATOM 851 C C . HIS A 1 114 ? 2.179 1.875 6.132 1.00 86.00 114 HIS A C 1
ATOM 853 O O . HIS A 1 114 ? 2.417 0.675 6.238 1.00 86.00 114 HIS A O 1
ATOM 859 N N . GLN A 1 115 ? 0.942 2.357 6.299 1.00 86.94 115 GLN A N 1
ATOM 860 C CA . GLN A 1 115 ? -0.209 1.519 6.649 1.00 86.94 115 GLN A CA 1
ATOM 861 C C . GLN A 1 115 ? -0.406 0.381 5.643 1.00 86.94 115 GLN A C 1
ATOM 863 O O . GLN A 1 115 ? -0.646 -0.753 6.036 1.00 86.94 115 GLN A O 1
ATOM 868 N N . THR A 1 116 ? -0.309 0.679 4.349 1.00 88.75 116 THR A N 1
ATOM 869 C CA . THR A 1 116 ? -0.484 -0.293 3.260 1.00 88.75 116 THR A CA 1
ATOM 870 C C . THR A 1 116 ? 0.585 -1.373 3.329 1.00 88.75 116 THR A C 1
ATOM 872 O O . THR A 1 116 ? 0.292 -2.556 3.176 1.00 88.75 116 THR A O 1
ATOM 875 N N . ALA A 1 117 ? 1.816 -0.980 3.635 1.00 87.00 117 ALA A N 1
ATOM 876 C CA . ALA A 1 117 ? 2.911 -1.911 3.789 1.00 87.00 117 ALA A CA 1
ATOM 877 C C . ALA A 1 117 ? 2.805 -2.786 5.044 1.00 87.00 117 ALA A C 1
ATOM 879 O O . ALA A 1 117 ? 3.085 -3.982 4.989 1.00 87.00 117 ALA A O 1
ATOM 880 N N . MET A 1 118 ? 2.368 -2.207 6.164 1.00 85.75 118 MET A N 1
ATOM 881 C CA . MET A 1 118 ? 2.080 -2.951 7.391 1.00 85.75 118 MET A CA 1
ATOM 882 C C . MET A 1 118 ? 0.914 -3.917 7.205 1.00 85.75 118 MET A C 1
ATOM 884 O O . MET A 1 118 ? 0.960 -5.042 7.700 1.00 85.75 118 MET A O 1
ATOM 888 N N . GLU A 1 119 ? -0.092 -3.516 6.428 1.00 88.00 119 GLU A N 1
ATOM 889 C CA . GLU A 1 119 ? -1.221 -4.374 6.097 1.00 88.00 119 GLU A CA 1
ATOM 890 C C . GLU A 1 119 ? -0.769 -5.577 5.280 1.00 88.00 119 GLU A C 1
ATOM 892 O O . GLU A 1 119 ? -1.116 -6.714 5.600 1.00 88.00 119 GLU A O 1
ATOM 897 N N . TRP A 1 120 ? 0.072 -5.339 4.272 1.00 87.56 120 TRP A N 1
ATOM 898 C CA . TRP A 1 120 ? 0.701 -6.410 3.517 1.00 87.56 120 TRP A CA 1
ATOM 899 C C . TRP A 1 120 ? 1.517 -7.333 4.424 1.00 87.56 120 TRP A C 1
ATOM 901 O O . TRP A 1 120 ? 1.302 -8.543 4.395 1.00 87.56 120 TRP A O 1
ATOM 911 N N . LYS A 1 121 ? 2.391 -6.788 5.281 1.00 85.12 121 LYS A N 1
ATOM 912 C CA . LYS A 1 121 ? 3.196 -7.570 6.234 1.00 85.12 121 LYS A CA 1
ATOM 913 C C . LYS A 1 121 ? 2.336 -8.471 7.111 1.00 85.12 121 LYS A C 1
ATOM 915 O O . LYS A 1 121 ? 2.609 -9.663 7.247 1.00 85.12 121 LYS A O 1
ATOM 920 N N . ARG A 1 122 ? 1.290 -7.899 7.710 1.00 84.75 122 ARG A N 1
ATOM 921 C CA . ARG A 1 122 ? 0.414 -8.613 8.639 1.00 84.75 122 ARG A CA 1
ATOM 922 C C . ARG A 1 122 ? -0.344 -9.743 7.944 1.00 84.75 122 ARG A C 1
ATOM 924 O O . ARG A 1 122 ? -0.500 -10.807 8.534 1.00 84.75 122 ARG A O 1
ATOM 931 N N . ARG A 1 123 ? -0.782 -9.535 6.699 1.00 85.75 123 ARG A N 1
ATOM 932 C CA . ARG A 1 123 ? -1.635 -10.490 5.975 1.00 85.75 123 ARG A CA 1
ATOM 933 C C . ARG A 1 123 ? -0.890 -11.504 5.109 1.00 85.75 123 ARG A C 1
ATOM 935 O O . ARG A 1 123 ? -1.427 -12.575 4.845 1.00 85.75 123 ARG A O 1
ATOM 942 N N . SER A 1 124 ? 0.306 -11.179 4.627 1.00 80.44 124 SER A N 1
ATOM 943 C CA . SER A 1 124 ? 1.092 -12.060 3.749 1.00 80.44 124 SER A CA 1
ATOM 944 C C . SER A 1 124 ? 2.049 -12.978 4.512 1.00 80.44 124 SER A C 1
ATOM 946 O O . SER A 1 124 ? 2.656 -13.852 3.901 1.00 80.44 124 SER A O 1
ATOM 948 N N . SER A 1 125 ? 2.220 -12.765 5.826 1.00 70.06 125 SER A N 1
ATOM 949 C CA . SER A 1 125 ? 3.302 -13.355 6.636 1.00 70.06 125 SER A CA 1
ATOM 950 C C . SER A 1 125 ? 4.717 -13.076 6.095 1.00 70.06 125 SER A C 1
ATOM 952 O O . SER A 1 125 ? 5.689 -13.588 6.647 1.00 70.06 125 SER A O 1
ATOM 954 N N . ASN A 1 126 ? 4.842 -12.230 5.066 1.00 66.88 126 ASN A N 1
ATOM 955 C CA . ASN A 1 126 ? 6.093 -11.779 4.485 1.00 66.88 126 ASN A CA 1
ATOM 956 C C . ASN A 1 126 ? 6.368 -10.363 4.977 1.00 66.88 126 ASN A C 1
ATOM 958 O O . ASN A 1 126 ? 5.605 -9.432 4.729 1.00 66.88 126 ASN A O 1
ATOM 962 N N . GLU A 1 127 ? 7.474 -10.188 5.688 1.00 63.59 127 GLU A N 1
ATOM 963 C CA . GLU A 1 127 ? 7.928 -8.861 6.071 1.00 63.59 127 GLU A CA 1
ATOM 964 C C . GLU A 1 127 ? 8.543 -8.166 4.849 1.00 63.59 127 GLU A C 1
ATOM 966 O O . GLU A 1 127 ? 9.495 -8.700 4.269 1.00 63.59 127 GLU A O 1
ATOM 971 N N . PRO A 1 128 ? 8.012 -7.010 4.417 1.00 60.50 128 PRO A N 1
ATOM 972 C CA . PRO A 1 128 ? 8.579 -6.296 3.291 1.00 60.50 128 PRO A CA 1
ATOM 973 C C . PRO A 1 128 ? 9.973 -5.785 3.661 1.00 60.50 128 PRO A C 1
ATOM 975 O O . PRO A 1 128 ? 10.184 -5.230 4.740 1.00 60.50 128 PRO A O 1
ATOM 978 N N . ASP A 1 129 ? 10.937 -5.986 2.762 1.00 61.06 129 ASP A N 1
ATOM 979 C CA . ASP A 1 129 ? 12.360 -5.830 3.088 1.00 61.06 129 ASP A CA 1
ATOM 980 C C . ASP A 1 129 ? 12.769 -4.394 3.447 1.00 61.06 129 ASP A C 1
ATOM 982 O O . ASP A 1 129 ? 13.767 -4.217 4.137 1.00 61.06 129 ASP A O 1
ATOM 986 N N . PHE A 1 130 ? 11.985 -3.363 3.104 1.00 65.25 130 PHE A N 1
ATOM 987 C CA . PHE A 1 130 ? 12.262 -1.993 3.567 1.00 65.25 130 PHE A CA 1
ATOM 988 C C . PHE A 1 130 ? 12.076 -1.811 5.088 1.00 65.25 130 PHE A C 1
ATOM 990 O O . PHE A 1 130 ? 12.515 -0.798 5.632 1.00 65.25 130 PHE A O 1
ATOM 997 N N . MET A 1 131 ? 11.411 -2.752 5.771 1.00 59.03 131 MET A N 1
ATOM 998 C CA . MET A 1 131 ? 11.287 -2.763 7.234 1.00 59.03 131 MET A CA 1
ATOM 999 C C . MET A 1 131 ? 12.458 -3.469 7.922 1.00 59.03 131 MET A C 1
ATOM 1001 O O . MET A 1 131 ? 12.673 -3.263 9.116 1.00 59.03 131 MET A O 1
ATOM 1005 N N . LYS A 1 132 ? 13.225 -4.286 7.191 1.00 56.62 132 LYS A N 1
ATOM 1006 C CA . LYS A 1 132 ? 14.425 -4.928 7.722 1.00 56.62 132 LYS A CA 1
ATOM 1007 C C . LYS A 1 132 ? 15.580 -3.946 7.585 1.00 56.62 132 LYS A C 1
ATOM 1009 O O . LYS A 1 132 ? 16.059 -3.681 6.484 1.00 56.62 132 LYS A O 1
ATOM 1014 N N . MET A 1 133 ? 16.043 -3.399 8.707 1.00 42.81 133 MET A N 1
ATOM 1015 C CA . MET A 1 133 ? 17.370 -2.787 8.733 1.00 4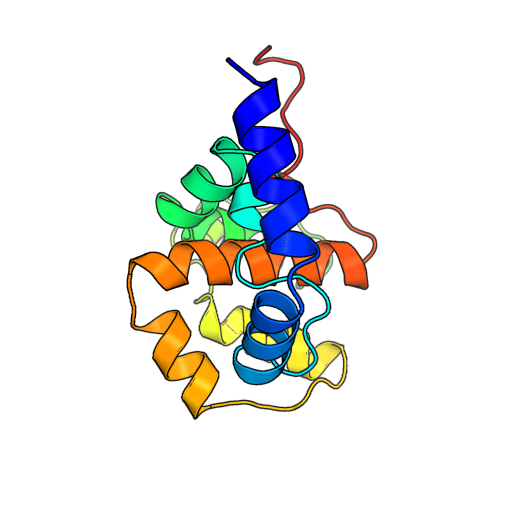2.81 133 MET A CA 1
ATOM 1016 C C . MET A 1 133 ? 18.389 -3.852 8.305 1.00 42.81 133 MET A C 1
ATOM 1018 O O . MET A 1 133 ? 18.402 -4.936 8.888 1.00 42.81 133 MET A O 1
ATOM 1022 N N . PRO A 1 134 ? 19.266 -3.585 7.327 1.00 41.38 134 PRO A N 1
ATOM 1023 C CA . PRO A 1 134 ? 20.459 -4.394 7.180 1.00 41.38 134 PRO A CA 1
ATOM 1024 C C . PRO A 1 134 ? 21.337 -4.143 8.411 1.00 41.38 134 PRO A C 1
ATOM 1026 O O . PRO A 1 134 ? 21.727 -2.999 8.649 1.00 41.38 134 PRO A O 1
ATOM 1029 N N . ASP A 1 135 ? 21.722 -5.199 9.134 1.00 45.47 135 ASP A N 1
ATOM 1030 C CA . ASP A 1 135 ? 22.650 -5.142 10.287 1.00 45.47 135 ASP A CA 1
ATOM 1031 C C . ASP A 1 135 ? 24.002 -4.468 9.967 1.00 45.47 135 ASP A C 1
ATOM 1033 O O . ASP A 1 135 ? 24.803 -4.197 10.851 1.00 45.47 135 ASP A O 1
ATOM 1037 N N . ARG A 1 136 ? 24.284 -4.188 8.689 1.00 35.28 136 ARG A N 1
ATOM 1038 C CA . ARG A 1 136 ? 25.499 -3.513 8.214 1.00 35.28 136 ARG A CA 1
ATOM 1039 C C . ARG A 1 136 ? 25.527 -1.996 8.405 1.00 35.28 136 ARG A C 1
ATOM 1041 O O . ARG A 1 136 ? 26.541 -1.393 8.057 1.00 35.28 136 ARG A O 1
ATOM 1048 N N . TYR A 1 137 ? 24.446 -1.384 8.882 1.00 38.09 137 TYR A N 1
ATOM 1049 C CA . TYR A 1 137 ? 24.354 0.072 9.053 1.00 38.09 137 TYR A CA 1
ATOM 1050 C C . TYR A 1 137 ? 24.035 0.514 10.494 1.00 38.09 137 TYR A C 1
ATOM 1052 O O . TYR A 1 137 ? 23.701 1.682 10.703 1.00 38.09 137 TYR A O 1
ATOM 1060 N N . LEU A 1 138 ? 24.164 -0.398 11.466 1.00 36.03 138 LEU A N 1
ATOM 1061 C CA . LEU A 1 138 ? 24.284 -0.118 12.906 1.00 36.03 138 LEU A CA 1
ATOM 1062 C C . LEU A 1 138 ? 25.743 -0.312 13.344 1.00 36.03 138 LEU A C 1
ATOM 1064 O O . LEU A 1 138 ? 26.156 0.398 14.287 1.00 36.03 138 LEU A O 1
#

Sequence (138 aa):
MSDSTAEANSKITEDKNAQAAHAKLSPGFESPLFGCLSEGPLPCLVACCCPGIVNGMITAQMDNNRECTPFDCLCATSTYELRQRIRTQYNVEYAPLQDFAITCLPCFNCCTTHQTAMEWKRRSSNEPDFMKMPDRYL

Radius of gyration: 14.82 Å; chains: 1; bounding box: 40×29×39 Å

pLDDT: mean 74.92, std 13.02, range [35.28, 90.5]